Protein AF-A0AAW9JAU3-F1 (afdb_monomer_lite)

Structure (mmCIF, N/CA/C/O backbone):
data_AF-A0AAW9JAU3-F1
#
_entry.id   AF-A0AAW9JAU3-F1
#
loop_
_atom_site.group_PDB
_atom_site.id
_atom_site.type_symbol
_atom_site.label_atom_id
_atom_site.label_alt_id
_atom_site.label_comp_id
_atom_site.label_asym_id
_atom_site.label_entity_id
_atom_site.label_seq_id
_atom_site.pdbx_PDB_ins_code
_atom_site.Cartn_x
_atom_site.Cartn_y
_atom_site.Cartn_z
_atom_site.occupancy
_atom_site.B_iso_or_equiv
_atom_site.auth_seq_id
_atom_site.auth_comp_id
_atom_site.auth_asym_id
_atom_site.auth_atom_id
_atom_site.pdbx_PDB_model_num
ATOM 1 N N . PHE A 1 1 ? 6.484 12.681 10.244 1.00 91.00 1 PHE A N 1
ATOM 2 C CA . PHE A 1 1 ? 5.343 12.944 11.146 1.00 91.00 1 PHE A CA 1
ATOM 3 C C . PHE A 1 1 ? 5.632 12.524 12.585 1.00 91.00 1 PHE A C 1
ATOM 5 O O . PHE A 1 1 ? 5.296 13.293 13.470 1.00 91.00 1 PHE A O 1
ATOM 12 N N . GLY A 1 2 ? 6.275 11.378 12.814 1.00 97.31 2 GLY A N 1
ATOM 13 C CA . GLY A 1 2 ? 6.645 10.847 14.132 1.00 97.31 2 GLY A CA 1
ATOM 14 C C . GLY A 1 2 ? 7.105 9.397 13.965 1.00 97.31 2 GLY A C 1
ATOM 15 O O . GLY A 1 2 ? 7.471 9.022 12.844 1.00 97.31 2 GLY A O 1
ATOM 16 N N . ASP A 1 3 ? 7.031 8.595 15.023 1.00 98.12 3 ASP A N 1
ATOM 17 C CA . ASP A 1 3 ? 7.262 7.144 14.991 1.00 98.12 3 ASP A CA 1
ATOM 18 C C . ASP A 1 3 ? 6.004 6.307 15.337 1.00 98.12 3 ASP A C 1
ATOM 20 O O . ASP A 1 3 ? 4.881 6.815 15.405 1.00 98.12 3 ASP A O 1
ATOM 24 N N . ILE A 1 4 ? 6.169 4.986 15.487 1.00 97.94 4 ILE A N 1
ATOM 25 C CA . ILE A 1 4 ? 5.068 4.065 15.819 1.00 97.94 4 ILE A CA 1
ATOM 26 C C . ILE A 1 4 ? 4.519 4.305 17.231 1.00 97.94 4 ILE A C 1
ATOM 28 O O . ILE A 1 4 ? 3.319 4.128 17.453 1.00 97.94 4 ILE A O 1
ATOM 32 N N . GLU A 1 5 ? 5.354 4.717 18.181 1.00 98.44 5 GLU A N 1
ATOM 33 C CA . GLU A 1 5 ? 4.914 4.989 19.549 1.00 98.44 5 GLU A CA 1
ATOM 34 C C . GLU A 1 5 ? 4.132 6.304 19.616 1.00 98.44 5 GLU A C 1
ATOM 36 O O . GLU A 1 5 ? 3.093 6.360 20.280 1.00 98.44 5 GLU A O 1
ATOM 41 N N . ASP A 1 6 ? 4.532 7.313 18.837 1.00 98.50 6 ASP A N 1
ATOM 42 C CA . ASP A 1 6 ? 3.738 8.529 18.638 1.00 98.50 6 ASP A CA 1
ATOM 43 C C . ASP A 1 6 ? 2.353 8.205 18.056 1.00 98.50 6 ASP A C 1
ATOM 45 O O . ASP A 1 6 ? 1.333 8.713 18.534 1.00 98.50 6 ASP A O 1
ATOM 49 N N . ALA A 1 7 ? 2.292 7.331 17.045 1.00 98.44 7 ALA A N 1
ATOM 50 C CA . ALA A 1 7 ? 1.032 6.920 16.426 1.00 98.44 7 ALA A CA 1
ATOM 51 C C . ALA A 1 7 ? 0.115 6.187 17.420 1.00 98.44 7 ALA A C 1
ATOM 53 O O . ALA A 1 7 ? -1.076 6.498 17.515 1.00 98.44 7 ALA A O 1
ATOM 54 N N . LYS A 1 8 ? 0.667 5.258 18.211 1.00 98.69 8 LYS A N 1
ATOM 55 C CA . LYS A 1 8 ? -0.074 4.556 19.271 1.00 98.69 8 LYS A CA 1
ATOM 56 C C . LYS A 1 8 ? -0.592 5.517 20.337 1.00 98.69 8 LYS A C 1
ATOM 58 O O . LYS A 1 8 ? -1.746 5.409 20.759 1.00 98.69 8 LYS A O 1
ATOM 63 N N . GLU A 1 9 ? 0.232 6.466 20.783 1.00 98.69 9 GLU A N 1
ATOM 64 C CA . GLU A 1 9 ? -0.189 7.448 21.783 1.00 98.69 9 GLU A CA 1
ATOM 65 C C . GLU A 1 9 ? -1.269 8.382 21.222 1.00 98.69 9 GLU A C 1
ATOM 67 O O . GLU A 1 9 ? -2.246 8.658 21.922 1.00 98.69 9 GLU A O 1
ATOM 72 N N . LEU A 1 10 ? -1.177 8.788 19.951 1.00 98.69 10 LEU A N 1
ATOM 73 C CA . LEU A 1 10 ? -2.232 9.543 19.273 1.00 98.69 10 LEU A CA 1
ATOM 74 C C . LEU A 1 10 ? -3.561 8.777 19.276 1.00 98.69 10 LEU A C 1
ATOM 76 O O . LEU A 1 10 ? -4.572 9.312 19.738 1.00 98.69 10 LEU A O 1
ATOM 80 N N . VAL A 1 11 ? -3.561 7.521 18.815 1.00 98.56 11 VAL A N 1
ATOM 81 C CA . VAL A 1 11 ? -4.762 6.669 18.789 1.00 98.56 11 VAL A CA 1
ATOM 82 C C . VAL A 1 11 ? -5.369 6.561 20.185 1.00 98.56 11 VAL A C 1
ATOM 84 O O . VAL A 1 11 ? -6.544 6.875 20.390 1.00 98.56 11 VAL A O 1
ATOM 87 N N . LYS A 1 12 ? -4.548 6.230 21.184 1.00 98.62 12 LYS A N 1
ATOM 88 C CA . LYS A 1 12 ? -4.965 6.117 22.585 1.00 98.62 12 LYS A CA 1
ATOM 89 C C . LYS A 1 12 ? -5.568 7.414 23.128 1.00 98.62 12 LYS A C 1
ATOM 91 O O . LYS A 1 12 ? -6.566 7.376 23.852 1.00 98.62 12 LYS A O 1
ATOM 96 N N . GLN A 1 13 ? -4.990 8.573 22.814 1.00 98.75 13 GLN A N 1
ATOM 97 C CA . GLN A 1 13 ? -5.512 9.866 23.264 1.00 98.75 13 GLN A CA 1
ATOM 98 C C . GLN A 1 13 ? -6.814 10.256 22.557 1.00 98.75 13 GLN A C 1
ATOM 100 O O . GLN A 1 13 ? -7.690 10.849 23.200 1.00 98.75 13 GLN A O 1
ATOM 105 N N . CYS A 1 14 ? -6.985 9.891 21.288 1.00 98.75 14 CYS A N 1
ATOM 106 C CA . CYS A 1 14 ? -8.245 10.061 20.569 1.00 98.75 14 CYS A CA 1
ATOM 107 C C . CYS A 1 14 ? -9.345 9.157 21.132 1.00 98.75 14 CYS A C 1
ATOM 109 O O . CYS A 1 14 ? -10.441 9.637 21.432 1.00 98.75 14 CYS A O 1
ATOM 111 N N . HIS A 1 15 ? -9.038 7.887 21.396 1.00 98.62 15 HIS A N 1
ATOM 112 C CA . HIS A 1 15 ? -9.993 6.933 21.967 1.00 98.62 15 HIS A CA 1
ATOM 113 C C . HIS A 1 15 ? -10.496 7.357 23.350 1.00 98.62 15 HIS A C 1
ATOM 115 O O . HIS A 1 15 ? -11.697 7.288 23.605 1.00 98.62 15 HIS A O 1
ATOM 121 N N . LYS A 1 16 ? -9.626 7.901 24.217 1.00 98.62 16 LYS A N 1
ATOM 122 C CA . LYS A 1 16 ? -10.026 8.492 25.518 1.00 98.62 16 LYS A CA 1
ATOM 123 C C . LYS A 1 16 ? -11.059 9.616 25.392 1.00 98.62 16 LYS A C 1
ATOM 125 O O . LYS A 1 16 ? -11.733 9.940 26.365 1.00 98.62 16 LYS A O 1
ATOM 130 N N . ARG A 1 17 ? -11.155 10.231 24.214 1.00 98.62 17 ARG A N 1
ATOM 131 C CA . ARG A 1 17 ? -12.071 11.332 23.888 1.00 98.62 17 ARG A CA 1
ATOM 132 C C . ARG A 1 17 ? -13.228 10.876 22.998 1.00 98.62 17 ARG A C 1
ATOM 134 O O . ARG A 1 17 ? -13.918 11.715 22.434 1.00 98.62 17 ARG A O 1
ATOM 141 N N . ASN A 1 18 ? -13.442 9.563 22.883 1.00 98.12 18 ASN A N 1
ATOM 142 C CA . ASN A 1 18 ? -14.466 8.959 22.033 1.00 98.12 18 ASN A CA 1
ATOM 143 C C . ASN A 1 18 ? -14.345 9.364 20.548 1.00 98.12 18 ASN A C 1
ATOM 145 O O . ASN A 1 18 ? -15.342 9.452 19.836 1.00 98.12 18 ASN A O 1
ATOM 149 N N . MET A 1 19 ? -13.119 9.627 20.081 1.00 98.62 19 MET A N 1
ATOM 150 C CA . MET A 1 19 ? -12.813 9.889 18.674 1.00 98.62 19 MET A CA 1
ATOM 151 C C . MET A 1 19 ? -12.201 8.645 18.041 1.00 98.62 19 MET A C 1
ATOM 153 O O . MET A 1 19 ? -11.420 7.944 18.682 1.00 98.62 19 MET A O 1
ATOM 157 N N . LYS A 1 20 ? -12.553 8.394 16.783 1.00 98.19 20 LYS A N 1
ATOM 158 C CA . LYS A 1 20 ? -12.053 7.279 15.976 1.00 98.19 20 LYS A CA 1
ATOM 159 C C . LYS A 1 20 ? -10.973 7.767 15.016 1.00 98.19 20 LYS A C 1
ATOM 161 O O . LYS A 1 20 ? -11.029 8.914 14.577 1.00 98.19 20 LYS A O 1
ATOM 166 N N . ILE A 1 21 ? -10.006 6.909 14.702 1.00 98.31 21 ILE A N 1
ATOM 167 C CA . ILE A 1 21 ? -8.932 7.204 13.747 1.00 98.31 21 ILE A CA 1
ATOM 168 C C . ILE A 1 21 ? -9.104 6.337 12.507 1.00 98.31 21 ILE A C 1
ATOM 170 O O . ILE A 1 21 ? -9.152 5.115 12.597 1.00 98.31 21 ILE A O 1
ATOM 174 N N . VAL A 1 22 ? -9.157 6.983 11.347 1.00 98.38 22 VAL A N 1
ATOM 175 C CA . VAL A 1 22 ? -9.116 6.338 10.034 1.00 98.38 22 VAL A CA 1
ATOM 176 C C . VAL A 1 22 ? -7.827 6.773 9.353 1.00 98.38 22 VAL A C 1
ATOM 178 O O . VAL A 1 22 ? -7.506 7.962 9.371 1.00 98.38 22 VAL A O 1
ATOM 181 N N . LEU A 1 23 ? -7.092 5.820 8.783 1.00 98.38 23 LEU A N 1
ATOM 182 C CA . LEU A 1 23 ? -5.887 6.100 8.002 1.00 98.38 23 LEU A CA 1
ATOM 183 C C . LEU A 1 23 ? -6.160 6.017 6.505 1.00 98.38 23 LEU A C 1
ATOM 185 O O . LEU A 1 23 ? -7.090 5.343 6.068 1.00 98.38 23 LEU A O 1
ATOM 189 N N . ASP A 1 24 ? -5.319 6.697 5.736 1.00 98.38 24 ASP A N 1
ATOM 190 C CA . ASP A 1 24 ? -5.320 6.649 4.279 1.00 98.38 24 ASP A CA 1
ATOM 191 C C . ASP A 1 24 ? -4.484 5.460 3.780 1.00 98.38 24 ASP A C 1
ATOM 193 O O . ASP A 1 24 ? -3.363 5.244 4.247 1.00 98.38 24 ASP A O 1
ATOM 197 N N . ALA A 1 25 ? -5.036 4.676 2.858 1.00 97.62 25 ALA A N 1
ATOM 198 C CA . ALA A 1 25 ? -4.409 3.513 2.251 1.00 97.62 25 ALA A CA 1
ATOM 199 C C . ALA A 1 25 ? -4.165 3.752 0.759 1.00 97.62 25 ALA A C 1
ATOM 201 O O . ALA A 1 25 ? -5.080 3.632 -0.059 1.00 97.62 25 ALA A O 1
ATOM 202 N N . VAL A 1 26 ? -2.902 3.996 0.413 1.00 97.56 26 VAL A N 1
ATOM 203 C CA . VAL A 1 26 ? -2.426 4.134 -0.969 1.00 97.56 26 VAL A CA 1
ATOM 204 C C . VAL A 1 26 ? -1.971 2.766 -1.482 1.00 97.56 26 VAL A C 1
ATOM 206 O O . VAL A 1 26 ? -0.793 2.426 -1.439 1.00 97.56 26 VAL A O 1
ATOM 209 N N . PHE A 1 27 ? -2.927 1.925 -1.887 1.00 97.19 27 PHE A N 1
ATOM 210 C CA . PHE A 1 27 ? -2.660 0.546 -2.339 1.00 97.19 27 PHE A CA 1
ATOM 211 C C . PHE A 1 27 ? -2.679 0.366 -3.857 1.00 97.19 27 PHE A C 1
ATOM 213 O O . PHE A 1 27 ? -2.375 -0.718 -4.345 1.00 97.19 27 PHE A O 1
ATOM 220 N N . ASN A 1 28 ? -2.988 1.422 -4.609 1.00 97.06 28 ASN A N 1
ATOM 221 C CA . ASN A 1 28 ? -2.917 1.414 -6.068 1.00 97.06 28 ASN A CA 1
ATOM 222 C C . ASN A 1 28 ? -1.461 1.475 -6.580 1.00 97.06 28 ASN A C 1
ATOM 224 O O . ASN A 1 28 ? -1.083 0.800 -7.537 1.00 97.06 28 ASN A O 1
ATOM 228 N N . HIS A 1 29 ? -0.626 2.281 -5.927 1.00 98.19 29 HIS A N 1
ATOM 229 C CA . HIS A 1 29 ? 0.749 2.573 -6.324 1.00 98.19 29 HIS A CA 1
ATOM 230 C C . HIS A 1 29 ? 1.637 2.765 -5.089 1.00 98.19 29 HIS A C 1
ATOM 232 O O . HIS A 1 29 ? 1.135 2.940 -3.980 1.00 98.19 29 HIS A O 1
ATOM 238 N N . SER A 1 30 ? 2.955 2.738 -5.276 1.00 98.38 30 SER A N 1
ATOM 239 C CA . SER A 1 30 ? 3.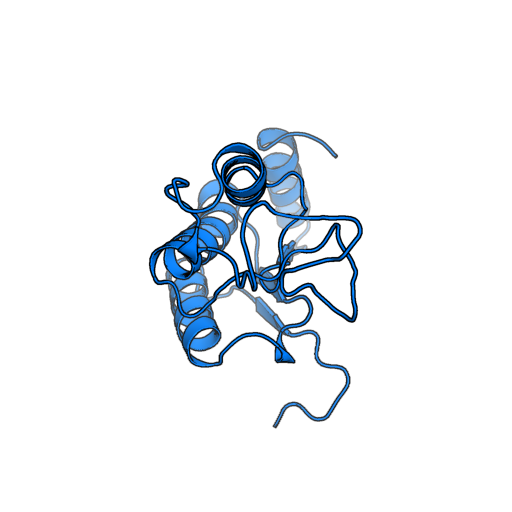929 3.121 -4.246 1.00 98.38 30 SER A CA 1
ATOM 240 C C . SER A 1 30 ? 4.647 4.413 -4.616 1.00 98.38 30 SER A C 1
ATOM 242 O O . SER A 1 30 ? 4.482 4.911 -5.724 1.00 98.38 30 SER A O 1
ATOM 244 N N . GLY A 1 31 ? 5.495 4.920 -3.717 1.00 98.12 31 GLY A N 1
ATOM 245 C CA . GLY A 1 31 ? 6.578 5.825 -4.108 1.00 98.12 31 GLY A CA 1
ATOM 246 C C . GLY A 1 31 ? 7.640 5.102 -4.944 1.00 98.12 31 GLY A C 1
ATOM 247 O O . GLY A 1 31 ? 7.750 3.870 -4.895 1.00 98.12 31 GLY A O 1
ATOM 248 N N . ASP A 1 32 ? 8.433 5.853 -5.707 1.00 97.44 32 ASP A N 1
ATOM 249 C CA . ASP A 1 32 ? 9.572 5.334 -6.475 1.00 97.44 32 ASP A CA 1
ATOM 250 C C . ASP A 1 32 ? 10.845 5.119 -5.634 1.00 97.44 32 ASP A C 1
ATOM 252 O O . ASP A 1 32 ? 11.876 4.705 -6.172 1.00 97.44 32 ASP A O 1
ATOM 256 N N . ASP A 1 33 ? 10.742 5.388 -4.332 1.00 98.06 33 ASP A N 1
ATOM 257 C CA . ASP A 1 33 ? 11.676 5.087 -3.245 1.00 98.06 33 ASP A CA 1
ATOM 258 C C . ASP A 1 33 ? 11.251 3.849 -2.426 1.00 98.06 33 ASP A C 1
ATOM 260 O O . ASP A 1 33 ? 11.883 3.491 -1.433 1.00 98.06 33 ASP A O 1
ATOM 264 N N . PHE A 1 34 ? 10.169 3.169 -2.820 1.00 98.56 34 PHE A N 1
ATOM 265 C CA . PHE A 1 34 ? 9.746 1.936 -2.166 1.00 98.56 34 PHE A CA 1
ATOM 266 C C . PHE A 1 34 ? 10.737 0.804 -2.453 1.00 98.56 34 PHE A C 1
ATOM 268 O O . PHE A 1 34 ? 11.103 0.574 -3.606 1.00 98.56 34 PHE A O 1
ATOM 275 N N . PHE A 1 35 ? 11.113 0.044 -1.416 1.00 98.56 35 PHE A N 1
ATOM 276 C CA . PHE A 1 35 ? 12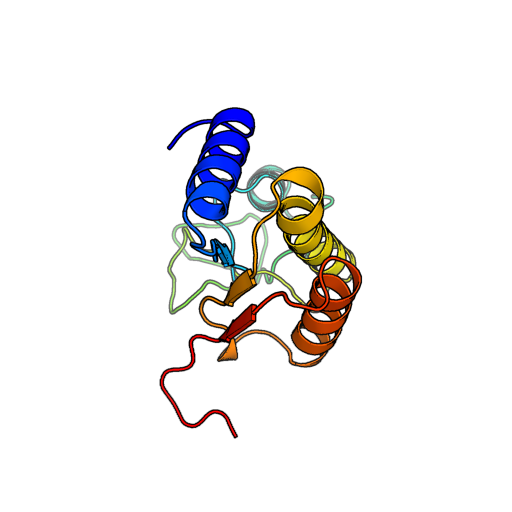.209 -0.936 -1.471 1.00 98.56 35 PHE A CA 1
ATOM 277 C C . PHE A 1 35 ? 12.126 -1.904 -2.663 1.00 98.56 35 PHE A C 1
ATOM 279 O O . PHE A 1 35 ? 13.145 -2.239 -3.264 1.00 98.56 35 PHE A O 1
ATOM 286 N N . ALA A 1 36 ? 10.917 -2.356 -3.011 1.00 98.44 36 ALA A N 1
ATOM 287 C CA . ALA A 1 36 ? 10.708 -3.288 -4.111 1.00 98.44 36 ALA A CA 1
ATOM 288 C C . ALA A 1 36 ? 10.963 -2.614 -5.465 1.00 98.44 36 ALA A C 1
ATOM 290 O O . ALA A 1 36 ? 11.576 -3.213 -6.343 1.00 98.44 36 ALA A O 1
ATOM 291 N N . PHE A 1 37 ? 10.547 -1.355 -5.627 1.00 98.44 37 PHE A N 1
ATOM 292 C CA . PHE A 1 37 ? 10.791 -0.603 -6.853 1.00 98.44 37 PHE A CA 1
ATOM 293 C C . PHE A 1 37 ? 12.264 -0.211 -6.995 1.00 98.44 37 PHE A C 1
ATOM 295 O O . PHE A 1 37 ? 12.835 -0.378 -8.071 1.00 98.44 37 PHE A O 1
ATOM 302 N N . GLU A 1 38 ? 12.909 0.237 -5.912 1.00 98.31 38 GLU A N 1
ATOM 303 C CA . GLU A 1 38 ? 14.350 0.526 -5.905 1.00 98.31 38 GLU A CA 1
ATOM 304 C C . GLU A 1 38 ? 15.180 -0.695 -6.326 1.00 98.31 38 GLU A C 1
ATOM 306 O O . GLU A 1 38 ? 16.138 -0.572 -7.097 1.00 98.31 38 GLU A O 1
ATOM 311 N N . ASP A 1 39 ? 14.796 -1.890 -5.870 1.00 98.50 39 ASP A N 1
ATOM 312 C CA . ASP A 1 39 ? 15.473 -3.129 -6.243 1.00 98.50 39 ASP A CA 1
ATOM 313 C C . ASP A 1 39 ? 15.326 -3.441 -7.741 1.00 98.50 39 ASP A C 1
ATOM 315 O O . ASP A 1 39 ? 16.302 -3.825 -8.386 1.00 98.50 39 ASP A O 1
ATOM 319 N N . ILE A 1 40 ? 14.151 -3.204 -8.330 1.00 97.69 40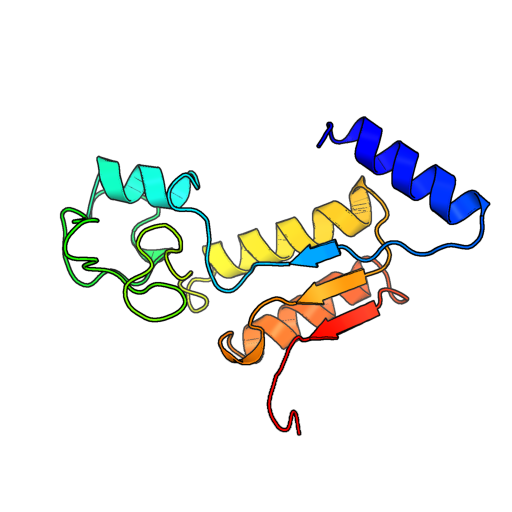 ILE A N 1
ATOM 320 C CA . ILE A 1 40 ? 13.924 -3.375 -9.773 1.00 97.69 40 ILE A CA 1
ATOM 321 C C . ILE A 1 40 ? 14.707 -2.342 -10.586 1.00 97.69 40 ILE A C 1
ATOM 323 O O . ILE A 1 40 ? 15.287 -2.686 -11.615 1.00 97.69 40 ILE A O 1
ATOM 327 N N . VAL A 1 41 ? 14.782 -1.090 -10.128 1.00 97.50 41 VAL A N 1
ATOM 328 C CA . VAL A 1 41 ? 15.609 -0.055 -10.771 1.00 97.50 41 VAL A CA 1
ATOM 329 C C . VAL A 1 41 ? 17.082 -0.474 -10.785 1.00 97.50 41 VAL A C 1
ATOM 331 O O . VAL A 1 41 ? 17.771 -0.285 -11.786 1.00 97.50 41 VAL A O 1
ATOM 334 N N . LYS A 1 42 ? 17.564 -1.084 -9.697 1.00 97.88 42 LYS A N 1
ATOM 335 C CA . LYS A 1 42 ? 18.956 -1.528 -9.557 1.00 97.88 42 LYS A CA 1
ATOM 336 C C . LYS A 1 42 ? 19.270 -2.816 -10.327 1.00 97.88 42 LYS A C 1
ATOM 338 O O . LYS A 1 42 ? 20.341 -2.917 -10.923 1.00 97.88 42 LYS A O 1
ATOM 343 N N . ASN A 1 43 ? 18.377 -3.804 -10.275 1.00 98.06 43 ASN A N 1
ATOM 344 C CA . ASN A 1 43 ? 18.649 -5.178 -10.714 1.00 98.06 43 ASN A CA 1
ATOM 345 C C . ASN A 1 43 ? 17.893 -5.583 -11.994 1.00 98.06 43 ASN A C 1
ATOM 347 O O . ASN A 1 43 ? 18.167 -6.646 -12.556 1.00 98.06 43 ASN A O 1
ATOM 351 N N . GLY A 1 44 ? 16.944 -4.770 -12.465 1.00 96.62 44 GLY A N 1
ATOM 352 C CA . GLY A 1 44 ? 16.124 -5.052 -13.644 1.00 96.62 44 GLY A CA 1
ATOM 353 C C . GLY A 1 44 ? 15.395 -6.397 -13.555 1.00 96.62 44 GLY A C 1
ATOM 354 O O . GLY A 1 44 ? 14.874 -6.763 -12.503 1.00 96.62 44 GLY A O 1
ATOM 355 N N . ASP A 1 45 ? 15.423 -7.174 -14.643 1.00 96.50 45 ASP A N 1
ATOM 356 C CA . ASP A 1 45 ? 14.802 -8.511 -14.743 1.00 96.50 45 ASP A CA 1
ATOM 357 C C . ASP A 1 45 ? 15.392 -9.559 -13.771 1.00 96.50 45 ASP A C 1
ATOM 359 O O . ASP A 1 45 ? 14.842 -10.647 -13.594 1.00 96.50 45 ASP A O 1
ATOM 363 N N . SER A 1 46 ? 16.520 -9.248 -13.121 1.00 97.81 46 SER A N 1
ATOM 364 C CA . SER A 1 46 ? 17.107 -10.097 -12.074 1.00 97.81 46 SER A CA 1
ATOM 365 C C . SER A 1 46 ? 16.570 -9.791 -10.670 1.00 97.81 46 SER A C 1
ATOM 367 O O . SER A 1 46 ? 16.942 -10.481 -9.722 1.00 97.81 46 SER A O 1
ATOM 369 N N . SER A 1 47 ? 15.725 -8.767 -10.511 1.00 98.25 47 SER A N 1
ATOM 370 C CA . SER A 1 47 ? 15.107 -8.429 -9.226 1.00 98.25 47 SER A CA 1
ATOM 371 C C . SER A 1 47 ? 14.161 -9.532 -8.752 1.00 98.25 47 SER A C 1
ATOM 373 O O . SER A 1 47 ? 13.374 -10.074 -9.530 1.00 98.25 47 SER A O 1
ATOM 375 N N . LEU A 1 48 ? 14.176 -9.805 -7.445 1.00 97.38 48 LEU A N 1
ATOM 376 C CA . LEU A 1 48 ? 13.183 -10.675 -6.804 1.00 97.38 48 LEU A CA 1
ATOM 377 C C . LEU A 1 48 ? 11.776 -10.064 -6.830 1.00 97.38 48 LEU A C 1
ATOM 379 O O . LEU A 1 48 ? 10.792 -10.784 -6.712 1.00 97.38 48 LEU A O 1
ATOM 383 N N . TYR A 1 49 ? 11.684 -8.747 -7.010 1.00 98.25 49 TYR A N 1
ATOM 384 C CA . TYR A 1 49 ? 10.435 -7.996 -7.002 1.00 98.25 49 TYR A CA 1
ATOM 385 C C . TYR A 1 49 ? 9.956 -7.633 -8.404 1.00 98.25 49 TYR A C 1
ATOM 387 O O . TYR A 1 49 ? 9.001 -6.879 -8.536 1.00 98.25 49 TYR A O 1
ATOM 395 N N . LYS A 1 50 ? 10.581 -8.154 -9.466 1.00 96.75 50 LYS A N 1
ATOM 396 C CA . LYS A 1 50 ? 10.268 -7.774 -10.853 1.00 96.75 50 LYS A CA 1
ATOM 397 C C . LYS A 1 50 ? 8.780 -7.858 -11.211 1.00 96.75 50 LYS A C 1
ATOM 399 O O . LYS A 1 50 ? 8.284 -7.006 -11.937 1.00 96.75 50 LYS A O 1
ATOM 404 N N . ASP A 1 51 ? 8.069 -8.819 -10.619 1.00 97.88 51 ASP A N 1
ATOM 405 C CA . ASP A 1 51 ? 6.638 -9.046 -10.834 1.00 97.88 51 ASP A CA 1
ATOM 406 C C . ASP A 1 51 ? 5.733 -8.249 -9.873 1.00 97.88 51 ASP A C 1
ATOM 408 O O . ASP A 1 51 ? 4.511 -8.418 -9.906 1.00 97.88 51 ASP A O 1
ATOM 412 N N . TRP A 1 52 ? 6.296 -7.416 -8.988 1.00 98.50 52 TRP A N 1
ATOM 413 C CA . TRP A 1 52 ? 5.534 -6.546 -8.082 1.00 98.50 52 TRP A CA 1
ATOM 414 C C . TRP A 1 52 ? 4.978 -5.301 -8.783 1.00 98.50 52 TRP A C 1
ATOM 416 O O . TRP A 1 52 ? 4.065 -4.662 -8.259 1.00 98.50 52 TRP A O 1
ATOM 426 N N . TYR A 1 53 ? 5.485 -4.984 -9.976 1.00 98.19 53 TYR A N 1
ATOM 427 C CA . TYR A 1 53 ? 5.083 -3.840 -10.792 1.00 98.19 53 TYR A CA 1
ATOM 428 C C . TYR A 1 53 ? 4.813 -4.274 -12.229 1.00 98.19 53 TYR A C 1
ATOM 430 O O . TYR A 1 53 ? 5.223 -5.348 -12.663 1.00 98.19 53 TYR A O 1
ATOM 438 N N . LEU A 1 54 ? 4.110 -3.425 -12.971 1.00 96.69 54 LEU A N 1
ATOM 439 C CA . LEU A 1 54 ? 3.854 -3.621 -14.394 1.00 96.69 54 LEU A CA 1
ATOM 440 C C . LEU A 1 54 ? 4.904 -2.822 -15.177 1.00 96.69 54 LEU A C 1
ATOM 442 O O . LEU A 1 54 ? 4.835 -1.595 -15.235 1.00 96.69 54 LEU A O 1
ATOM 446 N N . VAL A 1 55 ? 5.899 -3.515 -15.726 1.00 96.94 55 VAL A N 1
ATOM 447 C CA . VAL A 1 55 ? 7.051 -2.923 -16.423 1.00 96.94 55 VAL A CA 1
ATOM 448 C C . VAL A 1 55 ? 7.030 -3.338 -17.894 1.00 96.94 55 VAL A C 1
ATOM 450 O O . VAL A 1 55 ? 6.865 -4.518 -18.195 1.00 96.94 55 VAL A O 1
ATOM 453 N N . ASP A 1 56 ? 7.235 -2.387 -18.808 1.00 96.94 56 ASP A N 1
ATOM 454 C CA . ASP A 1 56 ? 7.252 -2.659 -20.252 1.00 96.94 56 ASP A CA 1
ATOM 455 C C . ASP A 1 56 ? 8.603 -3.212 -20.724 1.00 96.94 56 ASP A C 1
ATOM 457 O O . ASP A 1 56 ? 8.672 -4.012 -21.657 1.00 96.94 56 ASP A O 1
ATOM 461 N N . SER A 1 57 ? 9.706 -2.750 -20.124 1.00 97.38 57 SER A N 1
ATOM 462 C CA . SER A 1 57 ? 11.062 -3.168 -20.497 1.00 97.38 57 SER A CA 1
ATOM 463 C C . SER A 1 57 ? 12.093 -2.897 -19.398 1.00 97.38 57 SER A C 1
ATOM 465 O O . SER A 1 57 ? 11.892 -2.051 -18.532 1.00 97.38 57 SER A O 1
ATOM 467 N N . TYR A 1 58 ? 13.229 -3.599 -19.465 1.00 96.94 58 TYR A N 1
ATOM 468 C CA . TYR A 1 58 ? 14.396 -3.357 -18.614 1.00 96.94 58 TYR A CA 1
ATOM 469 C C . TYR A 1 58 ? 15.584 -2.822 -19.433 1.00 96.94 58 TYR A C 1
ATOM 471 O O . TYR A 1 58 ? 15.738 -3.215 -20.594 1.00 96.94 58 TYR A O 1
ATOM 479 N N . PRO A 1 59 ? 16.468 -1.992 -18.843 1.00 97.00 59 PRO A N 1
ATOM 480 C CA . PRO A 1 59 ? 16.389 -1.440 -17.485 1.00 97.00 59 PRO A CA 1
ATOM 481 C C . PRO A 1 59 ? 15.239 -0.429 -17.326 1.00 97.00 59 PRO A C 1
ATOM 483 O O . PRO A 1 59 ? 14.684 0.044 -18.317 1.00 97.00 59 PRO A O 1
ATOM 486 N N . ILE A 1 60 ? 14.879 -0.112 -16.080 1.00 97.88 60 ILE A N 1
ATOM 487 C CA . ILE A 1 60 ? 13.886 0.932 -15.797 1.00 97.88 60 ILE A CA 1
ATOM 488 C C . ILE A 1 60 ? 14.431 2.287 -16.251 1.00 97.88 60 ILE A C 1
ATOM 490 O O . ILE A 1 60 ? 15.534 2.681 -15.875 1.00 97.88 60 ILE A O 1
ATOM 494 N N . ASP A 1 61 ? 13.628 3.003 -17.028 1.00 96.56 61 ASP A N 1
ATOM 495 C CA . ASP A 1 61 ? 13.888 4.354 -17.506 1.00 96.56 61 ASP A CA 1
ATOM 496 C C . ASP A 1 61 ? 12.797 5.279 -16.946 1.00 96.56 61 ASP A C 1
ATOM 498 O O . ASP A 1 61 ? 11.661 5.289 -17.424 1.00 96.56 61 ASP A O 1
ATOM 502 N N . LYS A 1 62 ? 13.137 6.042 -15.898 1.00 94.19 62 LYS A N 1
ATOM 503 C CA . LYS A 1 62 ? 12.214 6.984 -15.240 1.00 94.19 62 LYS A CA 1
ATOM 504 C C . LYS A 1 62 ? 11.907 8.219 -16.097 1.00 94.19 62 LYS A C 1
ATOM 506 O O . LYS A 1 62 ? 10.896 8.865 -15.856 1.00 94.19 62 LYS A O 1
ATOM 511 N N . GLU A 1 63 ? 12.744 8.554 -17.083 1.00 94.56 63 GLU A N 1
ATOM 512 C CA . GLU A 1 63 ? 12.478 9.678 -17.993 1.00 94.56 63 GLU A CA 1
ATOM 513 C C . GLU A 1 63 ? 11.452 9.282 -19.057 1.00 94.56 63 GLU A C 1
ATOM 515 O O . GLU A 1 63 ? 10.561 10.063 -19.392 1.00 94.56 63 GLU A O 1
ATOM 520 N N . ARG A 1 64 ? 11.560 8.053 -19.576 1.00 96.12 64 ARG A N 1
ATOM 521 C CA . ARG A 1 64 ? 10.594 7.492 -20.533 1.00 96.12 64 ARG A CA 1
ATOM 522 C C . ARG A 1 64 ? 9.358 6.891 -19.877 1.00 96.12 64 ARG A C 1
ATOM 524 O O . ARG A 1 64 ? 8.383 6.666 -20.584 1.00 96.12 64 ARG A O 1
ATOM 531 N N . VAL A 1 65 ? 9.419 6.628 -18.571 1.00 96.94 65 VAL A N 1
ATOM 532 C CA . VAL A 1 65 ? 8.376 5.961 -17.783 1.00 96.94 65 VAL A CA 1
ATOM 533 C C . VAL A 1 65 ? 7.950 4.651 -18.452 1.00 96.94 65 VAL A C 1
ATOM 535 O O . VAL A 1 65 ? 6.804 4.466 -18.842 1.00 96.94 65 VAL A O 1
ATOM 538 N N . ASN A 1 66 ? 8.900 3.729 -18.634 1.00 97.44 66 ASN A N 1
ATOM 539 C CA . ASN A 1 66 ? 8.658 2.421 -19.267 1.00 97.44 66 ASN A CA 1
ATOM 540 C C . ASN A 1 66 ? 7.991 1.396 -18.323 1.00 97.44 66 ASN A C 1
ATOM 542 O O . ASN A 1 66 ? 8.359 0.217 -18.293 1.00 97.44 66 ASN A O 1
ATOM 546 N N . TYR A 1 67 ? 7.055 1.870 -17.508 1.00 97.56 67 TYR A N 1
ATOM 547 C CA . TYR A 1 67 ? 6.303 1.125 -16.508 1.00 97.56 67 TYR A CA 1
ATOM 548 C C . TYR A 1 67 ? 4.986 1.847 -16.219 1.00 97.56 67 TYR A C 1
ATOM 550 O O . TYR A 1 67 ? 4.856 3.052 -16.429 1.00 97.56 67 TYR A O 1
ATOM 558 N N . TYR A 1 68 ? 4.002 1.123 -15.697 1.00 97.38 68 TYR A N 1
ATOM 559 C CA . TYR A 1 68 ? 2.698 1.701 -15.391 1.00 97.38 68 TYR A CA 1
ATOM 560 C C . TYR A 1 68 ? 2.781 2.543 -14.119 1.00 97.38 68 TYR A C 1
ATOM 562 O O . TYR A 1 68 ? 3.366 2.129 -13.115 1.00 97.38 68 TYR A O 1
ATOM 570 N N . THR A 1 69 ? 2.138 3.706 -14.142 1.00 97.56 69 THR A N 1
ATOM 571 C CA . THR A 1 69 ? 2.053 4.629 -13.006 1.00 97.56 69 THR A CA 1
ATOM 572 C C . THR A 1 69 ? 0.606 4.882 -12.618 1.00 97.56 69 THR A C 1
ATOM 574 O O . THR A 1 69 ? -0.313 4.592 -13.385 1.00 97.56 69 THR A O 1
ATOM 577 N N . PHE A 1 70 ? 0.392 5.465 -11.442 1.00 94.94 70 PHE A N 1
ATOM 578 C CA . PHE A 1 70 ? -0.827 6.233 -11.222 1.00 94.94 70 PHE A CA 1
ATOM 579 C C . PHE A 1 70 ? -0.884 7.412 -12.201 1.00 94.94 70 PHE A C 1
ATOM 581 O O . PHE A 1 70 ? 0.137 8.051 -12.469 1.00 94.94 70 PHE A O 1
ATOM 588 N N . ALA A 1 71 ? -2.078 7.694 -12.729 1.00 92.00 71 ALA A N 1
ATOM 589 C CA . ALA A 1 71 ? -2.284 8.669 -13.795 1.00 92.00 71 ALA A CA 1
ATOM 590 C C . ALA A 1 71 ? -1.310 8.457 -14.980 1.00 92.00 71 ALA A C 1
ATOM 592 O O . ALA A 1 71 ? -0.740 7.382 -15.170 1.00 92.00 71 ALA A O 1
ATOM 593 N N . ASN A 1 72 ? -1.145 9.471 -15.829 1.00 91.00 72 ASN A N 1
ATOM 594 C CA . ASN A 1 72 ? -0.299 9.367 -17.013 1.00 91.00 72 ASN A CA 1
ATOM 595 C C . ASN A 1 72 ? 1.127 9.859 -16.721 1.00 91.00 72 ASN A C 1
ATOM 597 O O . ASN A 1 72 ? 1.327 11.054 -16.500 1.00 91.00 72 ASN A O 1
ATOM 601 N N . ASN A 1 73 ? 2.106 8.953 -16.787 1.00 92.56 73 ASN A N 1
ATOM 602 C CA . ASN A 1 73 ? 3.543 9.232 -16.689 1.00 92.56 73 ASN A CA 1
ATOM 603 C C . ASN A 1 73 ? 3.995 9.930 -15.391 1.00 92.56 73 ASN A C 1
ATOM 605 O O . ASN A 1 73 ? 4.936 10.729 -15.399 1.00 92.56 73 ASN A O 1
ATOM 609 N N . VAL A 1 74 ? 3.357 9.627 -14.256 1.00 96.75 74 VAL A N 1
ATOM 610 C CA . VAL A 1 74 ? 3.811 10.112 -12.943 1.00 96.75 74 VAL A CA 1
ATOM 611 C C . VAL A 1 74 ? 4.917 9.187 -12.442 1.00 96.75 74 VAL A C 1
ATOM 613 O O . VAL A 1 74 ? 4.671 8.245 -11.694 1.00 96.75 74 VAL A O 1
ATOM 616 N N . TYR A 1 75 ? 6.153 9.437 -12.883 1.00 96.38 75 TYR A N 1
ATOM 617 C CA . TYR A 1 75 ? 7.289 8.528 -12.668 1.00 96.38 75 TYR A CA 1
ATOM 618 C C . TYR A 1 75 ? 7.553 8.180 -11.188 1.00 96.38 75 TYR A C 1
ATOM 620 O O . TYR A 1 75 ? 8.093 7.112 -10.903 1.00 96.38 75 TYR A O 1
ATOM 628 N N . THR A 1 76 ? 7.148 9.041 -10.248 1.00 97.38 76 THR A N 1
ATOM 629 C CA . THR A 1 76 ? 7.285 8.828 -8.796 1.00 97.38 76 THR A CA 1
ATOM 630 C C . THR A 1 76 ? 6.226 7.903 -8.195 1.00 97.38 76 THR A C 1
ATOM 632 O O . THR A 1 76 ? 6.278 7.628 -7.001 1.00 97.38 76 THR A O 1
ATOM 635 N N . MET A 1 77 ? 5.233 7.470 -8.978 1.00 98.19 77 MET A N 1
ATOM 636 C CA . MET A 1 77 ? 4.082 6.694 -8.506 1.00 98.19 77 MET A CA 1
ATOM 637 C C . MET A 1 77 ? 3.895 5.393 -9.304 1.00 98.19 77 MET A C 1
ATOM 639 O O . MET A 1 77 ? 2.872 5.230 -9.978 1.00 98.19 77 MET A O 1
ATOM 643 N N . PRO A 1 78 ? 4.870 4.465 -9.288 1.00 98.06 78 PRO A N 1
ATOM 644 C CA . PRO A 1 78 ? 4.749 3.183 -9.977 1.00 98.06 78 PRO A CA 1
ATOM 645 C C . PRO A 1 78 ? 3.570 2.357 -9.433 1.00 98.06 78 PRO A C 1
ATOM 647 O O . PRO A 1 78 ? 3.402 2.188 -8.222 1.00 98.06 78 PRO A O 1
ATOM 650 N N . LYS A 1 79 ? 2.743 1.834 -10.344 1.00 98.12 79 LYS A N 1
ATOM 651 C CA . LYS A 1 79 ? 1.515 1.091 -10.028 1.00 98.12 79 LYS A CA 1
ATOM 652 C C . LYS A 1 79 ? 1.846 -0.341 -9.613 1.00 98.12 79 LYS A C 1
ATOM 654 O O . LYS A 1 79 ? 2.581 -1.046 -10.310 1.00 98.12 79 LYS A O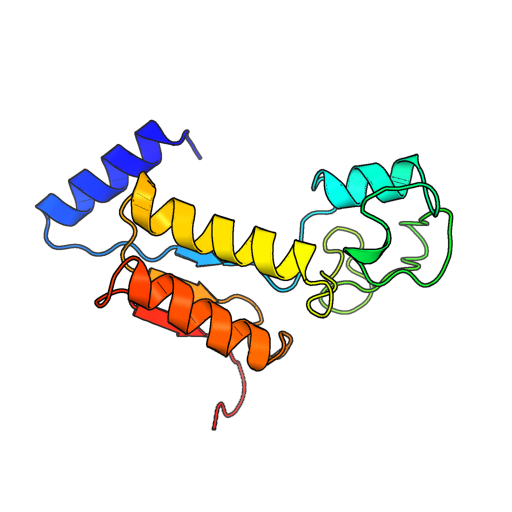 1
ATOM 659 N N . PHE A 1 80 ? 1.271 -0.786 -8.499 1.00 98.38 80 PHE A N 1
ATOM 660 C CA . PHE A 1 80 ? 1.434 -2.157 -8.031 1.00 98.38 80 PHE A CA 1
ATOM 661 C C . PHE A 1 80 ? 0.768 -3.153 -8.985 1.00 98.38 80 PHE A C 1
ATOM 663 O O . PHE A 1 80 ? -0.333 -2.930 -9.492 1.00 98.38 80 PHE A O 1
ATOM 670 N N . ASN A 1 81 ? 1.395 -4.311 -9.166 1.00 97.75 81 ASN A N 1
ATOM 671 C CA . ASN A 1 81 ? 0.767 -5.452 -9.815 1.00 97.75 81 ASN A CA 1
ATOM 672 C C . ASN A 1 81 ? -0.101 -6.223 -8.805 1.00 97.75 81 ASN A C 1
ATOM 674 O O . ASN A 1 81 ? 0.352 -7.175 -8.171 1.00 97.75 81 ASN A O 1
ATOM 678 N N . ILE A 1 82 ? -1.371 -5.838 -8.674 1.00 95.94 82 ILE A N 1
ATOM 679 C CA . ILE A 1 82 ? -2.318 -6.460 -7.728 1.00 95.94 82 ILE A CA 1
ATOM 680 C C . ILE A 1 82 ? -2.631 -7.929 -8.071 1.00 95.94 82 ILE A C 1
ATOM 682 O O . ILE A 1 82 ? -3.026 -8.699 -7.197 1.00 95.94 82 ILE A O 1
ATOM 686 N N . SER A 1 83 ? -2.362 -8.376 -9.304 1.00 94.62 83 SER A N 1
ATOM 687 C CA . SER A 1 83 ? -2.472 -9.800 -9.661 1.00 94.62 83 SER A CA 1
ATOM 688 C C . SER A 1 83 ? -1.375 -10.662 -9.016 1.00 94.62 83 SER A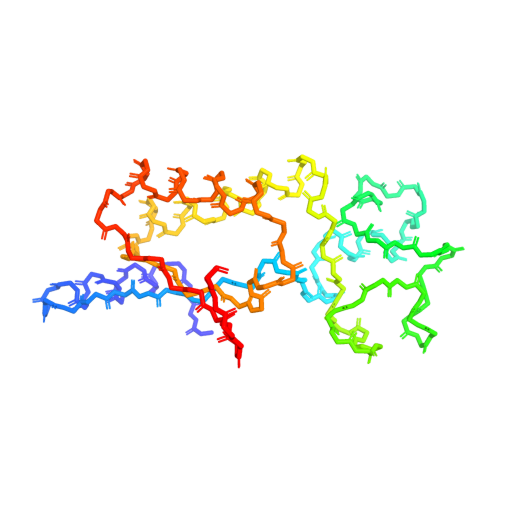 C 1
ATOM 690 O O . SER A 1 83 ? -1.499 -11.888 -8.955 1.00 94.62 83 SER A O 1
ATOM 692 N N . ASN A 1 84 ? -0.297 -10.045 -8.517 1.00 97.69 84 ASN A N 1
ATOM 693 C CA . ASN A 1 84 ? 0.757 -10.737 -7.792 1.00 97.69 84 ASN A CA 1
ATOM 694 C C . ASN A 1 84 ? 0.314 -11.034 -6.346 1.00 97.69 84 ASN A C 1
ATOM 696 O O . ASN A 1 84 ? -0.053 -10.145 -5.572 1.00 97.69 84 ASN A O 1
ATOM 700 N N . LYS A 1 85 ? 0.375 -12.314 -5.959 1.00 97.38 85 LYS A N 1
ATOM 701 C CA . LYS A 1 85 ? -0.033 -12.775 -4.623 1.00 97.38 85 LYS A CA 1
ATOM 702 C C . LYS A 1 85 ? 0.860 -12.243 -3.505 1.00 97.38 85 LYS A C 1
ATOM 704 O O . LYS A 1 85 ? 0.356 -12.025 -2.408 1.00 97.38 85 LYS A O 1
ATOM 709 N N . GLU A 1 86 ? 2.149 -12.041 -3.759 1.00 98.25 86 GLU A N 1
ATOM 710 C CA . GLU A 1 86 ? 3.078 -11.485 -2.773 1.00 98.25 86 GLU A CA 1
ATOM 711 C C . GLU A 1 86 ? 2.761 -10.019 -2.494 1.00 98.25 86 GLU A C 1
ATOM 713 O O . GLU A 1 86 ? 2.669 -9.639 -1.329 1.00 98.25 86 GLU A O 1
ATOM 718 N N . VAL A 1 87 ? 2.490 -9.232 -3.543 1.00 98.25 87 VAL A N 1
ATOM 719 C CA . VAL A 1 87 ? 2.033 -7.838 -3.417 1.00 98.25 87 VAL A CA 1
ATOM 720 C C . VAL A 1 87 ? 0.734 -7.785 -2.626 1.00 98.25 87 VAL A C 1
ATOM 722 O O . VAL A 1 87 ? 0.651 -7.095 -1.613 1.00 98.25 87 VAL A O 1
ATOM 725 N N . THR A 1 88 ? -0.267 -8.572 -3.033 1.00 97.94 88 THR A N 1
ATOM 726 C CA . THR A 1 88 ? -1.549 -8.631 -2.321 1.00 97.94 88 THR A CA 1
ATOM 727 C C . THR A 1 88 ? -1.342 -8.993 -0.850 1.00 97.94 88 THR A C 1
ATOM 729 O O . THR A 1 88 ? -1.848 -8.301 0.030 1.00 97.94 88 THR A O 1
ATOM 732 N N . GLN A 1 89 ? -0.558 -10.032 -0.551 1.00 98.50 89 GLN A N 1
ATOM 733 C CA . GLN A 1 89 ? -0.304 -10.443 0.828 1.00 98.50 89 GLN A CA 1
ATOM 734 C C . GLN A 1 89 ? 0.438 -9.367 1.628 1.00 98.50 89 GLN A C 1
ATOM 736 O O . GLN A 1 89 ? 0.106 -9.144 2.792 1.00 98.50 89 GLN A O 1
ATOM 741 N N . TYR A 1 90 ? 1.409 -8.683 1.020 1.00 98.69 90 TYR A N 1
ATOM 742 C CA . TYR A 1 90 ? 2.129 -7.577 1.641 1.00 98.69 90 TYR A CA 1
ATOM 743 C C . TYR A 1 90 ? 1.172 -6.443 2.031 1.00 98.69 90 TYR A C 1
ATOM 745 O O . TYR A 1 90 ? 1.138 -6.046 3.195 1.00 98.69 90 TYR A O 1
ATOM 753 N N . LEU A 1 91 ? 0.332 -5.980 1.101 1.00 98.56 91 LEU A N 1
ATOM 754 C CA . LEU A 1 91 ? -0.614 -4.885 1.347 1.00 98.56 91 LEU A CA 1
ATOM 755 C C . LEU A 1 91 ? -1.675 -5.264 2.394 1.00 98.56 91 LEU A C 1
ATOM 757 O O . LEU A 1 91 ? -1.990 -4.470 3.281 1.00 98.56 91 LEU A O 1
ATOM 761 N N . LEU A 1 92 ? -2.176 -6.505 2.363 1.00 98.69 92 LEU A N 1
ATOM 762 C CA . LEU A 1 92 ? -3.087 -7.023 3.391 1.00 98.69 92 LEU A CA 1
ATOM 763 C C . LEU A 1 92 ? -2.423 -7.088 4.775 1.00 98.69 92 LEU A C 1
ATOM 765 O O . LEU A 1 92 ? -3.067 -6.783 5.780 1.00 98.69 92 LEU A O 1
ATOM 769 N N . ASN A 1 93 ? -1.139 -7.446 4.841 1.00 98.75 93 ASN A N 1
ATOM 770 C CA . ASN A 1 93 ? -0.383 -7.445 6.092 1.00 98.75 93 ASN A CA 1
ATOM 771 C C . ASN A 1 93 ? -0.181 -6.024 6.628 1.00 98.75 93 ASN A C 1
ATOM 773 O O . ASN A 1 93 ? -0.332 -5.818 7.829 1.00 98.75 93 ASN A O 1
ATOM 777 N N . VAL A 1 94 ? 0.091 -5.042 5.759 1.00 98.56 94 VAL A N 1
ATOM 778 C CA . VAL A 1 94 ? 0.149 -3.620 6.143 1.00 98.56 94 VAL A CA 1
ATOM 779 C C . VAL A 1 94 ? -1.192 -3.173 6.723 1.00 98.56 94 VAL A C 1
ATOM 781 O O . VAL A 1 94 ? -1.235 -2.605 7.814 1.00 98.56 94 VAL A O 1
ATOM 784 N N . ALA A 1 95 ? -2.297 -3.486 6.043 1.00 98.50 95 ALA A N 1
ATOM 785 C CA . ALA A 1 95 ? -3.638 -3.146 6.506 1.00 98.50 95 ALA A CA 1
ATOM 786 C C . ALA A 1 95 ? -3.957 -3.722 7.896 1.00 98.50 95 ALA A C 1
ATOM 788 O O . ALA A 1 95 ? -4.528 -3.045 8.753 1.00 98.50 95 ALA A O 1
ATOM 789 N N . LYS A 1 96 ? -3.574 -4.981 8.121 1.00 98.56 96 LYS A N 1
ATOM 790 C CA . LYS A 1 96 ? -3.761 -5.675 9.396 1.00 98.56 96 LYS A CA 1
ATOM 791 C C . LYS A 1 96 ? -2.856 -5.114 10.493 1.00 98.56 96 LYS A C 1
ATOM 793 O O . LYS A 1 96 ? -3.327 -4.908 11.605 1.00 98.56 96 LYS A O 1
ATOM 798 N N . PHE A 1 97 ? -1.594 -4.821 10.177 1.00 98.69 97 PHE A N 1
ATOM 799 C CA . PHE A 1 97 ? -0.609 -4.300 11.127 1.00 98.69 97 PHE A CA 1
ATOM 800 C C . PHE A 1 97 ? -1.099 -3.030 11.826 1.00 98.69 97 PHE A C 1
ATOM 802 O O . PHE A 1 97 ? -1.089 -2.965 13.050 1.00 98.69 97 PHE A O 1
ATOM 809 N N . TRP A 1 98 ? -1.583 -2.033 11.082 1.00 98.69 98 TRP A N 1
ATOM 810 C CA . TRP A 1 98 ? -2.030 -0.779 11.702 1.00 98.69 98 TRP A CA 1
ATOM 811 C C . TRP A 1 98 ? -3.279 -0.952 12.573 1.00 98.69 98 TRP A C 1
ATOM 813 O O . TRP A 1 98 ? -3.468 -0.204 13.533 1.00 98.69 98 TRP A O 1
ATOM 823 N N . ILE A 1 99 ? -4.125 -1.940 12.282 1.00 98.50 99 ILE A N 1
ATOM 824 C CA . ILE A 1 99 ? -5.271 -2.261 13.138 1.00 98.50 99 ILE A CA 1
ATOM 825 C C . ILE A 1 99 ? -4.792 -2.962 14.410 1.00 98.50 99 ILE A C 1
ATOM 827 O O . ILE A 1 99 ? -5.110 -2.503 15.502 1.00 98.50 99 ILE A O 1
ATOM 831 N N . ASP A 1 100 ? -4.009 -4.031 14.277 1.00 98.31 100 ASP A N 1
ATOM 832 C CA . ASP A 1 100 ? -3.622 -4.878 15.408 1.00 98.31 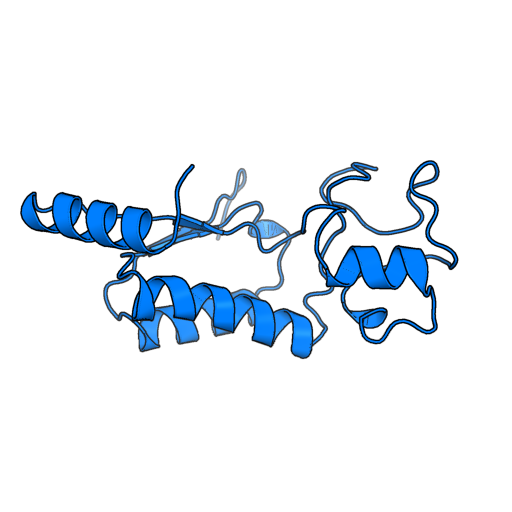100 ASP A CA 1
ATOM 833 C C . ASP A 1 100 ? -2.603 -4.203 16.333 1.00 98.31 100 ASP A C 1
ATOM 835 O O . ASP A 1 100 ? -2.747 -4.239 17.553 1.00 98.31 100 ASP A O 1
ATOM 839 N N . GLU A 1 101 ? -1.577 -3.575 15.758 1.00 98.25 101 GLU A N 1
ATOM 840 C CA . GLU A 1 101 ? -0.444 -3.034 16.512 1.00 98.25 101 GLU A CA 1
ATOM 841 C C . GLU A 1 101 ? -0.667 -1.585 16.945 1.00 98.25 101 GLU A C 1
ATOM 843 O O . GLU A 1 101 ? -0.178 -1.169 17.996 1.00 98.25 101 GLU A O 1
ATOM 848 N N . VAL A 1 102 ? -1.388 -0.798 16.140 1.00 98.50 102 VAL A N 1
ATOM 849 C CA . VAL A 1 102 ? -1.579 0.643 16.388 1.00 98.50 102 VAL A CA 1
ATOM 850 C C . VAL A 1 102 ? -2.999 0.967 16.858 1.00 98.50 102 VAL A C 1
ATOM 852 O O . VAL A 1 102 ? -3.196 1.963 17.551 1.00 98.50 102 VAL A O 1
ATOM 855 N N . GLY A 1 103 ? -3.981 0.105 16.579 1.00 98.38 103 GLY A N 1
ATOM 856 C CA . GLY A 1 103 ? -5.351 0.257 17.071 1.00 98.38 103 GLY A CA 1
ATOM 857 C C . GLY A 1 103 ? -6.219 1.196 16.236 1.00 98.38 103 GLY A C 1
ATOM 858 O O . GLY A 1 103 ? -7.162 1.781 16.771 1.00 98.38 103 GLY A O 1
ATOM 859 N N . VAL A 1 104 ? -5.911 1.386 14.948 1.00 98.44 104 VAL A N 1
ATOM 860 C CA . VAL A 1 104 ? -6.731 2.249 14.083 1.00 98.44 104 VAL A CA 1
ATOM 861 C C . VAL A 1 104 ? -8.118 1.648 13.838 1.00 98.44 104 VAL A C 1
ATOM 863 O O . VAL A 1 104 ? -8.322 0.433 13.852 1.00 98.44 104 VAL A O 1
ATOM 866 N N . ASP A 1 105 ? -9.104 2.513 13.615 1.00 98.69 105 ASP A N 1
ATOM 867 C CA . ASP A 1 105 ? -10.521 2.150 13.547 1.00 98.69 105 ASP A CA 1
ATOM 868 C C . ASP A 1 105 ? -11.048 2.022 12.114 1.00 98.69 105 ASP A C 1
ATOM 870 O O . ASP A 1 105 ? -12.251 1.846 11.908 1.00 98.69 105 ASP A O 1
ATOM 874 N N . GLY A 1 106 ? -10.189 2.137 11.106 1.00 98.31 106 GLY A N 1
ATOM 875 C CA . GLY A 1 106 ? -10.614 2.004 9.725 1.00 98.31 106 GLY A CA 1
ATOM 876 C C . GLY A 1 106 ? -9.639 2.552 8.701 1.00 98.31 106 GLY A C 1
ATOM 877 O O . GLY A 1 106 ? -8.569 3.063 9.032 1.00 98.31 106 GLY A O 1
ATOM 878 N N . TRP A 1 107 ? -10.076 2.461 7.450 1.00 98.75 107 TRP A N 1
ATOM 879 C CA . TRP A 1 107 ? -9.310 2.826 6.269 1.00 98.75 107 TRP A CA 1
ATOM 880 C C . TRP A 1 107 ? -10.132 3.686 5.308 1.00 98.75 107 TRP A C 1
ATOM 882 O O . TRP A 1 107 ? -11.288 3.369 5.014 1.00 98.75 107 TRP A O 1
ATOM 892 N N . ARG A 1 108 ? -9.510 4.748 4.797 1.00 98.56 108 ARG A N 1
ATOM 893 C CA . ARG A 1 108 ? -9.897 5.452 3.574 1.00 98.56 108 ARG A CA 1
ATOM 894 C C . ARG A 1 108 ? -9.013 4.918 2.451 1.00 98.56 108 ARG A C 1
ATOM 896 O O . ARG A 1 108 ? -7.806 4.844 2.632 1.00 98.56 108 ARG A O 1
ATOM 903 N N . LEU A 1 109 ? -9.602 4.503 1.338 1.00 97.44 109 LEU A N 1
ATOM 904 C CA . LEU A 1 109 ? -8.902 3.835 0.242 1.00 97.44 109 LEU A CA 1
ATOM 905 C C . LEU A 1 109 ? -8.695 4.821 -0.907 1.00 97.44 109 LEU A C 1
ATOM 907 O O . LEU A 1 109 ? -9.677 5.262 -1.504 1.00 97.44 109 LEU A O 1
ATOM 911 N N . ASP A 1 110 ? -7.439 5.148 -1.185 1.00 94.75 110 ASP A N 1
ATOM 912 C CA . ASP A 1 110 ? -7.021 6.030 -2.276 1.00 94.75 110 ASP A CA 1
ATOM 913 C C . ASP A 1 110 ? -7.186 5.340 -3.635 1.00 94.75 110 ASP A C 1
ATOM 915 O O . ASP A 1 110 ? -6.781 4.181 -3.782 1.00 94.75 110 ASP A O 1
ATOM 919 N N . VAL A 1 111 ? -7.774 6.048 -4.610 1.00 90.75 111 VAL A N 1
ATOM 920 C CA . VAL A 1 111 ? -7.914 5.593 -6.014 1.00 90.75 111 VAL A CA 1
ATOM 921 C C . VAL A 1 111 ? -8.410 4.139 -6.096 1.00 90.75 111 VAL A C 1
ATOM 923 O O . VAL A 1 111 ? -7.823 3.261 -6.738 1.00 90.75 111 VAL A O 1
ATOM 926 N N . CYS A 1 112 ? -9.454 3.832 -5.321 1.00 89.88 112 CYS A N 1
ATOM 927 C CA . CYS A 1 112 ? -9.850 2.445 -5.090 1.00 89.88 112 CYS A CA 1
ATOM 928 C C . CYS A 1 112 ? -10.602 1.815 -6.273 1.00 89.88 112 CYS A C 1
ATOM 930 O O . CYS A 1 112 ? -10.678 0.591 -6.370 1.00 89.88 112 CYS A O 1
ATOM 932 N N . ASP A 1 113 ? -11.101 2.642 -7.187 1.00 90.38 113 ASP A N 1
ATOM 933 C CA . ASP A 1 113 ? -11.714 2.273 -8.461 1.00 90.38 113 ASP A CA 1
ATOM 934 C C . ASP A 1 113 ? -10.724 1.651 -9.460 1.00 90.38 113 ASP A C 1
ATOM 936 O O . ASP A 1 113 ? -11.137 0.897 -10.340 1.00 90.38 113 ASP A O 1
ATOM 940 N N . GLU A 1 114 ? -9.418 1.878 -9.297 1.00 90.00 114 GLU A N 1
ATOM 941 C CA . GLU A 1 114 ? -8.386 1.287 -10.159 1.00 90.00 114 GLU A CA 1
ATOM 942 C C . GLU A 1 114 ? -7.741 0.002 -9.608 1.00 90.00 114 GLU A C 1
ATOM 944 O O . GLU A 1 114 ? -6.759 -0.499 -10.174 1.00 90.00 114 GLU A O 1
ATOM 949 N N . VAL A 1 115 ? -8.257 -0.523 -8.497 1.00 92.38 115 VAL A N 1
ATOM 950 C CA . VAL A 1 115 ? -7.759 -1.736 -7.840 1.00 92.38 115 VAL A CA 1
ATOM 951 C C . VAL A 1 115 ? -8.812 -2.838 -7.932 1.00 92.38 115 VAL A C 1
ATOM 953 O O . VAL A 1 115 ? -10.004 -2.607 -7.735 1.00 92.38 115 VAL A O 1
ATOM 956 N N . ASP A 1 116 ? -8.361 -4.056 -8.232 1.00 92.38 116 ASP A N 1
ATOM 957 C CA . ASP A 1 116 ? -9.240 -5.188 -8.519 1.00 92.38 116 ASP A CA 1
ATOM 958 C C . ASP A 1 116 ? -10.201 -5.538 -7.360 1.00 92.38 116 ASP A C 1
ATOM 960 O O . ASP A 1 116 ? -9.858 -5.493 -6.173 1.00 92.38 116 ASP A O 1
ATOM 964 N N . HIS A 1 117 ? -11.428 -5.938 -7.702 1.00 94.44 117 HIS A N 1
ATOM 965 C CA . HIS A 1 117 ? -12.459 -6.257 -6.716 1.00 94.44 117 HIS A CA 1
ATOM 966 C C . HIS A 1 117 ? -12.126 -7.470 -5.837 1.00 94.44 117 HIS A C 1
ATOM 968 O O . HIS A 1 117 ? -12.565 -7.506 -4.683 1.00 94.44 117 HIS A O 1
ATOM 974 N N . ASP A 1 118 ? -11.379 -8.463 -6.328 1.00 96.38 118 ASP A N 1
ATOM 975 C CA . ASP A 1 118 ? -10.956 -9.606 -5.512 1.00 96.38 118 ASP A CA 1
ATOM 976 C C . ASP A 1 118 ? -9.979 -9.175 -4.420 1.00 96.38 118 ASP A C 1
ATOM 978 O O . ASP A 1 118 ? -10.109 -9.627 -3.275 1.00 96.38 118 ASP A O 1
ATOM 982 N N . PHE A 1 119 ? -9.086 -8.227 -4.722 1.00 97.38 119 PHE A N 1
ATOM 983 C CA . PHE A 1 119 ? -8.250 -7.599 -3.703 1.00 97.38 119 PHE A CA 1
ATOM 984 C C . PHE A 1 119 ? -9.112 -6.915 -2.641 1.00 97.38 119 PHE A C 1
ATOM 986 O O . PHE A 1 119 ? -8.934 -7.175 -1.451 1.00 97.38 119 PHE A O 1
ATOM 993 N N . TRP A 1 120 ? -10.114 -6.122 -3.033 1.00 97.38 120 TRP A N 1
ATOM 994 C CA . TRP A 1 120 ? -10.980 -5.445 -2.061 1.00 97.38 120 TRP A CA 1
ATOM 995 C C . TRP A 1 120 ? -11.839 -6.394 -1.220 1.00 97.38 120 TRP A C 1
ATOM 997 O O . TRP A 1 120 ? -12.081 -6.130 -0.037 1.00 97.38 120 TRP A O 1
ATOM 1007 N N . ARG A 1 121 ? -12.265 -7.533 -1.776 1.00 97.88 121 ARG A N 1
ATOM 1008 C CA . ARG A 1 121 ? -12.941 -8.596 -1.012 1.00 97.88 121 ARG A CA 1
ATOM 1009 C C . ARG A 1 121 ? -12.007 -9.196 0.038 1.00 97.88 121 ARG A C 1
ATOM 1011 O O . ARG A 1 121 ? -12.417 -9.344 1.193 1.00 97.88 121 ARG A O 1
ATOM 1018 N N . ALA A 1 122 ? -10.766 -9.502 -0.341 1.00 98.25 122 ALA A N 1
ATOM 1019 C CA . ALA A 1 122 ? -9.750 -10.001 0.581 1.00 98.25 122 ALA A CA 1
ATOM 1020 C C . ALA A 1 122 ? -9.404 -8.955 1.653 1.00 98.25 122 ALA A C 1
ATOM 1022 O O . ALA A 1 122 ? -9.406 -9.271 2.840 1.00 98.25 122 ALA A O 1
ATOM 1023 N N . PHE A 1 123 ? -9.219 -7.696 1.258 1.00 98.44 123 PHE A N 1
ATOM 1024 C CA . PHE A 1 123 ? -8.970 -6.564 2.146 1.00 98.44 123 PHE A CA 1
ATOM 1025 C C . PHE A 1 123 ? -10.075 -6.395 3.184 1.00 98.44 123 PHE A C 1
ATOM 1027 O O . PHE A 1 123 ? -9.802 -6.365 4.384 1.00 98.44 123 PHE A O 1
ATOM 1034 N N . LYS A 1 124 ? -11.338 -6.367 2.743 1.00 98.38 124 LYS A N 1
ATOM 1035 C CA . LYS A 1 124 ? -12.488 -6.281 3.646 1.00 98.38 124 LYS A CA 1
ATOM 1036 C C . LYS A 1 124 ? -12.495 -7.435 4.642 1.00 98.38 124 LYS A C 1
ATOM 1038 O O . LYS A 1 124 ? -12.739 -7.195 5.820 1.00 98.38 124 LYS A O 1
ATOM 1043 N N . LYS A 1 125 ? -12.237 -8.666 4.191 1.00 98.56 125 LYS A N 1
ATOM 1044 C CA . LYS A 1 125 ? -12.160 -9.833 5.077 1.00 98.56 125 LYS A CA 1
ATOM 1045 C C . LYS A 1 125 ? -11.064 -9.645 6.130 1.00 98.56 125 LYS A C 1
ATOM 1047 O O . LYS A 1 125 ? -11.376 -9.694 7.314 1.00 98.56 125 LYS A O 1
ATOM 1052 N N . THR A 1 126 ? -9.838 -9.334 5.712 1.00 98.56 126 THR A N 1
ATOM 1053 C CA . THR A 1 126 ? -8.686 -9.116 6.602 1.00 98.56 126 THR A CA 1
ATOM 1054 C C . THR A 1 126 ? -8.953 -8.022 7.640 1.00 98.56 126 THR A C 1
ATOM 1056 O O . THR A 1 126 ? -8.758 -8.237 8.834 1.00 98.56 126 THR A O 1
ATOM 1059 N N . VAL A 1 127 ? -9.457 -6.862 7.209 1.00 98.44 127 VAL A N 1
ATOM 1060 C CA . VAL A 1 127 ? -9.767 -5.731 8.100 1.00 98.44 127 VAL A CA 1
ATOM 1061 C C . VAL A 1 127 ? -10.871 -6.085 9.093 1.00 98.44 127 VAL A C 1
ATOM 1063 O O . VAL A 1 127 ? -10.771 -5.745 10.269 1.00 98.44 127 VAL A O 1
ATOM 1066 N N . LYS A 1 128 ? -11.921 -6.784 8.647 1.00 98.38 128 LYS A N 1
ATOM 1067 C CA . LYS A 1 128 ? -13.045 -7.173 9.510 1.00 98.38 128 LYS A CA 1
ATOM 1068 C C . LYS A 1 128 ? -12.711 -8.311 10.471 1.00 98.38 128 LYS A C 1
ATOM 1070 O O . LYS A 1 128 ? -13.330 -8.378 11.530 1.00 98.38 128 LYS A O 1
ATOM 1075 N N . GLU A 1 129 ? -11.764 -9.178 10.124 1.00 98.31 129 GLU A N 1
ATOM 1076 C CA . GLU A 1 129 ? -11.215 -10.189 11.033 1.00 98.31 129 GLU A CA 1
ATOM 1077 C C . GLU A 1 129 ? -10.351 -9.549 12.127 1.00 98.31 129 GLU A C 1
ATOM 1079 O O . GLU A 1 129 ? -10.465 -9.945 13.284 1.00 98.31 129 GLU A O 1
ATOM 1084 N N . ALA A 1 130 ? -9.552 -8.530 11.787 1.00 98.06 130 ALA A N 1
ATOM 1085 C CA . ALA A 1 130 ? -8.751 -7.773 12.752 1.00 98.06 130 ALA A CA 1
ATOM 1086 C C . ALA A 1 130 ? -9.622 -6.896 13.674 1.00 98.06 130 ALA A C 1
ATOM 1088 O O . ALA A 1 130 ? -9.463 -6.885 14.892 1.00 98.06 130 ALA A O 1
ATOM 1089 N N . ASN A 1 131 ? -10.600 -6.186 13.104 1.00 98.25 131 ASN A N 1
ATOM 1090 C CA . ASN A 1 131 ? -11.552 -5.372 13.851 1.00 98.25 131 ASN A CA 1
ATOM 1091 C C . ASN A 1 131 ? -12.914 -5.344 13.142 1.00 98.25 131 ASN A C 1
ATOM 1093 O O . ASN A 1 131 ? -13.120 -4.647 12.146 1.00 98.25 131 ASN A O 1
ATOM 1097 N N . HIS A 1 132 ? -13.893 -6.051 13.709 1.00 98.06 132 HIS A N 1
ATOM 1098 C CA . HIS A 1 132 ? -15.246 -6.140 13.152 1.00 98.06 132 HIS A CA 1
ATOM 1099 C C . HIS A 1 132 ? -15.916 -4.764 12.955 1.00 98.06 132 HIS A C 1
ATOM 1101 O O . HIS A 1 132 ? -16.669 -4.553 11.995 1.00 98.06 132 HIS A O 1
ATOM 1107 N N . ASN A 1 133 ? -15.593 -3.803 13.824 1.00 97.88 133 ASN A N 1
ATOM 1108 C CA . ASN A 1 133 ? -16.151 -2.453 13.804 1.00 97.88 133 ASN A CA 1
ATOM 1109 C C . ASN A 1 133 ? -15.382 -1.491 12.887 1.00 97.88 133 ASN A C 1
ATOM 1111 O O . ASN A 1 133 ? -15.810 -0.348 12.746 1.00 97.88 133 ASN A O 1
ATOM 1115 N N . ALA A 1 134 ? -14.286 -1.927 12.254 1.00 98.25 134 ALA A N 1
ATOM 1116 C CA . ALA A 1 134 ? -13.476 -1.052 11.417 1.00 98.25 134 ALA A CA 1
ATOM 1117 C C . ALA A 1 134 ? -14.279 -0.489 10.237 1.00 98.25 134 ALA A C 1
ATOM 1119 O O . ALA A 1 134 ? -14.983 -1.233 9.543 1.00 98.25 134 ALA A O 1
ATOM 1120 N N . ILE A 1 135 ? -14.183 0.815 9.994 1.00 97.69 135 ILE A N 1
ATOM 1121 C CA . ILE A 1 135 ? -14.844 1.470 8.859 1.00 97.69 135 ILE A CA 1
ATOM 1122 C C . ILE A 1 135 ? -13.947 1.342 7.623 1.00 97.69 135 ILE A C 1
ATOM 1124 O O . ILE A 1 135 ? -12.727 1.418 7.722 1.00 97.69 135 ILE A O 1
ATOM 1128 N N . ILE A 1 136 ? -14.549 1.126 6.456 1.00 98.25 136 ILE A N 1
ATOM 1129 C CA . ILE A 1 136 ? -13.845 1.104 5.172 1.00 98.25 136 ILE A CA 1
ATOM 1130 C C . ILE A 1 136 ? -14.577 2.075 4.251 1.00 98.25 136 ILE A C 1
ATOM 1132 O O . ILE A 1 136 ? -15.771 1.895 4.009 1.00 98.25 136 ILE A O 1
ATOM 1136 N N . VAL A 1 137 ? -13.876 3.101 3.776 1.00 97.69 137 VAL A N 1
ATOM 1137 C CA . VAL A 1 137 ? -14.412 4.139 2.888 1.00 97.69 137 VAL A CA 1
ATOM 1138 C C . VAL A 1 137 ? -13.561 4.178 1.628 1.00 97.69 137 VAL A C 1
ATOM 1140 O O . VAL A 1 137 ? -12.360 4.393 1.718 1.00 97.69 137 VAL A O 1
ATOM 1143 N N . GLY A 1 138 ? -14.166 3.967 0.463 1.00 95.94 138 GLY A N 1
ATOM 1144 C CA . GLY A 1 138 ? -13.478 4.115 -0.819 1.00 95.94 138 GLY A CA 1
ATOM 1145 C C . GLY A 1 138 ? -13.567 5.543 -1.345 1.00 95.94 138 GLY A C 1
ATOM 1146 O O . GLY A 1 138 ? -14.628 6.160 -1.254 1.00 95.94 138 GLY A O 1
ATOM 1147 N N . GLU A 1 139 ? -12.477 6.065 -1.898 1.00 92.31 139 GLU A N 1
ATOM 1148 C CA . GLU A 1 139 ? -12.523 7.239 -2.765 1.00 92.31 139 GLU A CA 1
ATOM 1149 C C . GLU A 1 139 ? -12.899 6.809 -4.185 1.00 92.31 139 GLU A C 1
ATOM 1151 O O . GLU A 1 139 ? -12.136 6.107 -4.845 1.00 92.31 139 GLU A O 1
ATOM 1156 N N . ILE A 1 140 ? -14.083 7.225 -4.640 1.00 91.81 140 ILE A N 1
ATOM 1157 C CA . ILE A 1 140 ? -14.567 7.033 -6.011 1.00 91.81 140 ILE A CA 1
ATOM 1158 C C . ILE A 1 140 ? -15.278 8.325 -6.422 1.00 91.81 140 ILE A C 1
ATOM 1160 O O . ILE A 1 140 ? -16.187 8.783 -5.729 1.00 91.81 140 ILE A O 1
ATOM 1164 N N . MET A 1 141 ? -14.857 8.925 -7.537 1.00 90.62 141 MET A N 1
ATOM 1165 C CA . MET A 1 141 ? -15.397 10.208 -8.024 1.00 90.62 141 MET A CA 1
ATOM 1166 C C . MET A 1 141 ? -16.578 10.046 -8.997 1.00 90.62 141 MET A C 1
ATOM 1168 O O . MET A 1 141 ? -17.114 11.032 -9.504 1.00 90.62 141 MET A O 1
ATOM 1172 N N . HIS A 1 142 ? -16.984 8.805 -9.264 1.00 89.62 142 HIS A N 1
ATOM 1173 C CA . HIS A 1 142 ? -18.114 8.431 -10.111 1.00 89.62 142 HIS A CA 1
ATOM 1174 C C . HIS A 1 142 ? -19.097 7.516 -9.361 1.00 89.62 142 HIS A C 1
ATOM 1176 O O . HIS A 1 142 ? -18.936 7.239 -8.173 1.00 89.62 142 HIS A O 1
ATOM 1182 N N . GLU A 1 143 ? -20.151 7.060 -10.043 1.00 87.31 143 GLU A N 1
ATOM 1183 C CA . GLU A 1 143 ? -21.122 6.127 -9.465 1.00 87.31 143 GLU A CA 1
ATOM 1184 C C . GLU A 1 143 ? -20.431 4.819 -9.041 1.00 87.31 143 GLU A C 1
ATOM 1186 O O . GLU A 1 143 ? -19.658 4.244 -9.806 1.00 87.31 143 GLU A O 1
ATOM 1191 N N . ALA A 1 144 ? -20.681 4.389 -7.802 1.00 82.94 144 ALA A N 1
ATOM 1192 C CA . ALA A 1 144 ? -19.975 3.293 -7.130 1.00 82.94 144 ALA A CA 1
ATOM 1193 C C . ALA A 1 144 ? -20.851 2.038 -6.935 1.00 82.94 144 ALA A C 1
ATOM 1195 O O . ALA A 1 144 ? -20.645 1.276 -5.986 1.00 82.94 144 ALA A O 1
ATOM 1196 N N . THR A 1 145 ? -21.879 1.878 -7.775 1.00 67.12 145 THR A N 1
ATOM 1197 C CA . THR A 1 145 ? -22.859 0.777 -7.725 1.00 67.12 145 THR A CA 1
ATOM 1198 C C . THR A 1 145 ? -22.429 -0.439 -8.523 1.00 67.12 145 THR A C 1
ATOM 1200 O O . THR A 1 145 ? -21.951 -0.234 -9.660 1.00 67.12 145 THR A O 1
#

Sequence (145 aa):
FGDIEDAKELVKQCHKRNMKIVLDAVFNHSGDDFFAFEDIVKNGDSSLYKDWYLVDSYPIDKERVNYYTFANNVYTMPKFNISNKEVTQYLLNVAKFWIDEVGVDGWRLDVCDEVDHDFWRAFKKTVKEANHNAIIVGEIMHEAT

Foldseek 3Di:
DDDLVVLLVVQVVCVVVVHAAAEEQALFWDFCPPPLNVQCLVQPPNGPSNQQFAAQDPDQDLVVRRGDAPDPSPSGTTGTPLVDPVSLVVSLVVLLCCCQVRNHQEYEYPPCVNHDPVSVVSSVVSNCVSPVRRDYHYDDPDDPD

pLDDT: mean 96.78, std 3.59, range [67.12, 98.75]

Radius of gyration: 16.82 Å; chains: 1; bounding box: 42×26×46 Å

Organism: Clostridium perfringens (NCBI:txid1502)

InterPro domains:
  IPR006047 Glycosyl hydrolase family 13, catalytic domain [PF00128] (1-143)
  IPR017853 Glycoside hydrolase superfamily [SSF51445] (1-142)
  IPR045857 Oligo-1,6-glucosidase, domain 2 [G3DSA:3.90.400.10] (28-81)

Secondary structure (DSSP, 8-state):
---HHHHHHHHHHHHTTT----EEE--SB--TTSHHHHHHHHHGGG-TTGGGB-BSSSS--TTTT-B-BSTTT-TT-BBB-TTSHHHHHHHHHHHHHIIIII---EEEETTGGGS-HHHHHHHHHHHHHH-TT-EEEE--SS---